Protein AF-A0A060BY84-F1 (afdb_monomer)

Organism: NCBI:txid291828

Radius of gyration: 19.43 Å; Cα contacts (8 Å, |Δi|>4): 192; chains: 1; bounding box: 44×46×47 Å

Solvent-accessible surface area (backbone atoms only — not comparable to full-atom values): 8817 Å² total; per-residue (Å²): 116,51,77,47,78,48,66,76,92,68,89,78,51,72,48,63,48,84,84,80,67,58,27,75,97,62,76,37,76,46,49,76,49,75,62,98,55,31,42,36,38,33,42,85,95,44,51,39,24,35,34,35,70,54,63,55,66,36,46,74,70,48,41,75,43,75,51,90,54,76,36,23,41,39,40,29,63,78,68,82,74,96,61,57,41,54,59,53,51,48,49,56,52,52,52,53,52,49,50,52,55,57,56,58,71,72,56,94,66,59,82,94,49,37,70,63,52,50,52,51,50,52,53,52,53,73,34,35,43,82,91,79,66,49,68,54,97,67,97,65,90,68,80,93,122

pLDDT: mean 91.99, std 8.45, range [41.03, 98.12]

Secondary structure (DSSP, 8-state):
-EEEEE---SS--EE------EEGGGTEEPEEEE-SSEEEEEETTEEEEEEESS-HHHHHTT--EE--S-EEEEEEES---SS-HHHHHHHHHHHHHHHHHHHHTTS---STTHHHHHHHHHHHHHTB-TTT--B-S-S--S---

Sequence (145 aa):
MLVRRVRPIGGRPRIRVRVRPRFGWGAEPAAITTGSNHLRYSGDGITLRLHTDAPVGYVRDETTFLIDGPLSFLLGPDERLSDRPFAIARAFSEDTERYWRHWTRRLGVPFEWQEAVIRAAVTLKLCTVEETGAIVASVTTSLPE

InterPro domains:
  IPR008928 Six-hairpin glycosidase superfamily [SSF48208] (99-144)

Structure (mmCIF, N/CA/C/O backbone):
data_AF-A0A060BY84-F1
#
_entry.id   AF-A0A060BY84-F1
#
loop_
_atom_site.group_PDB
_atom_site.id
_atom_site.type_symbol
_atom_site.label_atom_id
_atom_site.label_alt_id
_atom_site.label_comp_id
_atom_site.label_asym_id
_atom_site.label_entity_id
_atom_site.label_seq_id
_atom_site.pdbx_PDB_ins_code
_atom_site.Cartn_x
_atom_site.Cartn_y
_atom_site.Cartn_z
_atom_site.occupancy
_atom_site.B_iso_or_equiv
_atom_site.auth_seq_id
_atom_site.auth_comp_id
_atom_site.auth_asym_id
_atom_site.auth_atom_id
_atom_site.pdbx_PDB_model_num
ATOM 1 N N . MET A 1 1 ? 3.582 6.731 -0.280 1.00 88.88 1 MET A N 1
ATOM 2 C CA . MET A 1 1 ? 3.932 5.349 -0.686 1.00 88.88 1 MET A CA 1
ATOM 3 C C . MET A 1 1 ? 2.703 4.464 -0.533 1.00 88.88 1 MET A C 1
ATOM 5 O O . MET A 1 1 ? 2.016 4.585 0.470 1.00 88.88 1 MET A O 1
ATOM 9 N N . LEU A 1 2 ? 2.417 3.602 -1.507 1.00 94.94 2 LEU A N 1
ATOM 10 C CA . LEU A 1 2 ? 1.352 2.600 -1.468 1.00 94.94 2 LEU A CA 1
ATOM 11 C C . LEU A 1 2 ? 1.940 1.244 -1.062 1.00 94.94 2 LEU A C 1
ATOM 13 O O . LEU A 1 2 ? 2.910 0.791 -1.666 1.00 94.94 2 LEU A O 1
ATOM 17 N N . VAL A 1 3 ? 1.331 0.580 -0.080 1.00 96.56 3 VAL A N 1
ATOM 18 C CA . VAL A 1 3 ? 1.746 -0.751 0.382 1.00 96.56 3 VAL A CA 1
ATOM 19 C C . VAL A 1 3 ? 0.605 -1.739 0.179 1.00 96.56 3 VAL A C 1
ATOM 21 O O . VAL A 1 3 ? -0.511 -1.524 0.649 1.00 96.56 3 VAL A O 1
ATOM 24 N N . ARG A 1 4 ? 0.879 -2.851 -0.505 1.00 96.56 4 ARG A N 1
ATOM 25 C CA . ARG A 1 4 ? -0.073 -3.943 -0.720 1.00 96.56 4 ARG A CA 1
ATOM 26 C C . ARG A 1 4 ? 0.535 -5.255 -0.252 1.00 96.56 4 ARG A C 1
ATOM 28 O O . ARG A 1 4 ? 1.591 -5.660 -0.726 1.00 96.56 4 ARG A O 1
ATOM 35 N N . ARG A 1 5 ? -0.172 -5.940 0.644 1.00 96.00 5 ARG A N 1
ATOM 36 C CA . ARG A 1 5 ? 0.146 -7.304 1.083 1.00 96.00 5 ARG A CA 1
ATOM 37 C C . ARG A 1 5 ? -0.851 -8.269 0.458 1.00 96.00 5 ARG A C 1
ATOM 39 O O . ARG A 1 5 ? -2.056 -8.026 0.502 1.00 96.00 5 ARG A O 1
ATOM 46 N N . VAL A 1 6 ? -0.356 -9.356 -0.116 1.00 95.25 6 VAL A N 1
ATOM 47 C CA . VAL A 1 6 ? -1.161 -10.432 -0.701 1.00 95.25 6 VAL A CA 1
ATOM 48 C C . VAL A 1 6 ? -0.786 -11.717 0.016 1.00 95.25 6 VAL A C 1
ATOM 50 O O . VAL A 1 6 ? 0.387 -12.059 0.086 1.00 95.25 6 VAL A O 1
ATOM 53 N N . ARG A 1 7 ? -1.767 -12.429 0.572 1.00 94.75 7 ARG A N 1
ATOM 54 C CA . ARG A 1 7 ? -1.542 -13.716 1.237 1.00 94.75 7 ARG A CA 1
ATOM 55 C C . ARG A 1 7 ? -2.523 -14.758 0.703 1.00 94.75 7 ARG A C 1
ATOM 57 O O . ARG A 1 7 ? -3.702 -14.423 0.560 1.00 94.75 7 ARG A O 1
ATOM 64 N N . PRO A 1 8 ? -2.085 -15.996 0.426 1.00 94.44 8 PRO A N 1
ATOM 65 C CA . PRO A 1 8 ? -3.019 -17.083 0.176 1.00 94.44 8 PRO A CA 1
ATOM 66 C C . PRO A 1 8 ? -3.818 -17.363 1.457 1.00 94.44 8 PRO A C 1
ATOM 68 O O . PRO A 1 8 ? -3.267 -17.349 2.557 1.00 94.44 8 PRO A O 1
ATOM 71 N N . ILE A 1 9 ? -5.130 -17.571 1.322 1.00 94.12 9 ILE A N 1
ATOM 72 C CA . ILE A 1 9 ? -6.016 -17.942 2.444 1.00 94.12 9 ILE A CA 1
ATOM 73 C C . ILE A 1 9 ? -6.282 -19.456 2.441 1.00 94.12 9 ILE A C 1
ATOM 75 O O . ILE A 1 9 ? -6.489 -20.047 3.493 1.00 94.12 9 ILE A O 1
ATOM 79 N N . GLY A 1 10 ? -6.214 -20.095 1.272 1.00 92.38 10 GLY A N 1
ATOM 80 C CA . GLY A 1 10 ? -6.343 -21.539 1.115 1.00 92.38 10 GLY A CA 1
ATOM 81 C C . GLY A 1 10 ? -6.037 -21.985 -0.315 1.00 92.38 10 GLY A C 1
ATOM 82 O O . GLY A 1 10 ? -6.037 -21.174 -1.245 1.00 92.38 10 GLY A O 1
ATOM 83 N N . GLY A 1 11 ? -5.776 -23.282 -0.483 1.00 93.56 11 GLY A N 1
ATOM 84 C CA . GLY A 1 11 ? -5.468 -23.890 -1.778 1.00 93.56 11 GLY A CA 1
ATOM 85 C C . GLY A 1 11 ? -4.120 -23.454 -2.364 1.00 93.56 11 GLY A C 1
ATOM 86 O O . GLY A 1 11 ? -3.190 -23.102 -1.643 1.00 93.56 11 GLY A O 1
ATOM 87 N N . ARG A 1 12 ? -4.019 -23.503 -3.697 1.00 92.81 12 ARG A N 1
ATOM 88 C CA . ARG A 1 12 ? -2.823 -23.132 -4.474 1.00 92.81 12 ARG A CA 1
ATOM 89 C C . ARG A 1 12 ? -3.178 -22.084 -5.538 1.00 92.81 12 ARG A C 1
ATOM 91 O O . ARG A 1 12 ? -3.259 -22.424 -6.721 1.00 92.81 12 ARG A O 1
ATOM 98 N N . PRO A 1 13 ? -3.471 -20.833 -5.139 1.00 96.31 13 PRO A N 1
ATOM 99 C CA . PRO A 1 13 ? -3.916 -19.827 -6.088 1.00 96.31 13 PRO A CA 1
ATOM 100 C C . PRO A 1 13 ? -2.805 -19.461 -7.076 1.00 96.31 13 PRO A C 1
ATOM 102 O O . PRO A 1 13 ? -1.616 -19.466 -6.754 1.00 96.31 13 PRO A O 1
ATOM 105 N N . ARG A 1 14 ? -3.210 -19.113 -8.298 1.00 96.69 14 ARG A N 1
ATOM 106 C CA . ARG A 1 14 ? -2.335 -18.529 -9.317 1.00 96.69 14 ARG A CA 1
ATOM 107 C C . ARG A 1 14 ? -2.743 -17.082 -9.521 1.00 96.69 14 ARG A C 1
ATOM 109 O O . ARG A 1 14 ? -3.928 -16.801 -9.684 1.00 96.69 14 ARG A O 1
ATOM 116 N N . ILE A 1 15 ? -1.774 -16.178 -9.524 1.00 96.69 15 ILE A N 1
ATOM 117 C CA . ILE A 1 15 ? -2.022 -14.747 -9.677 1.00 96.69 15 ILE A CA 1
ATOM 118 C C . ILE A 1 15 ? -1.211 -14.175 -10.833 1.00 96.69 15 ILE A C 1
ATOM 120 O O . ILE A 1 15 ? -0.169 -14.704 -11.217 1.00 96.69 15 ILE A O 1
ATOM 124 N N . ARG A 1 16 ? -1.705 -13.068 -11.380 1.00 97.75 16 ARG A N 1
ATOM 125 C CA . ARG A 1 16 ? -0.963 -12.168 -12.259 1.00 97.75 16 ARG A CA 1
ATOM 126 C C . ARG A 1 16 ? -0.941 -10.804 -11.590 1.00 97.75 16 ARG A C 1
ATOM 128 O O . ARG A 1 16 ? -1.995 -10.290 -11.221 1.00 97.75 16 ARG A O 1
ATOM 135 N N . VAL A 1 17 ? 0.242 -10.224 -11.455 1.00 97.25 17 VAL A N 1
ATOM 136 C CA . VAL A 1 17 ? 0.412 -8.877 -10.909 1.00 97.25 17 VAL A CA 1
ATOM 137 C C . VAL A 1 17 ? 0.588 -7.920 -12.077 1.00 97.25 17 VAL A C 1
ATOM 139 O O . VAL A 1 17 ? 1.411 -8.166 -12.952 1.00 97.25 17 VAL A O 1
ATOM 142 N N . ARG A 1 18 ? -0.204 -6.847 -12.101 1.00 96.50 18 ARG A N 1
ATOM 143 C CA . ARG A 1 18 ? -0.099 -5.778 -13.096 1.00 96.50 18 ARG A CA 1
ATOM 144 C C . ARG A 1 18 ? 0.128 -4.467 -12.375 1.00 96.50 18 ARG A C 1
ATOM 146 O O . ARG A 1 18 ? -0.695 -4.076 -11.551 1.00 96.50 18 ARG A O 1
ATOM 153 N N . VAL A 1 19 ? 1.221 -3.791 -12.699 1.00 95.75 19 VAL A N 1
ATOM 154 C CA . VAL A 1 19 ? 1.538 -2.469 -12.159 1.00 95.75 19 VAL A CA 1
ATOM 155 C C . VAL A 1 19 ? 1.787 -1.558 -13.347 1.00 95.75 19 VAL A C 1
ATOM 157 O O . VAL A 1 19 ? 2.767 -1.709 -14.065 1.00 95.75 19 VAL A O 1
ATOM 160 N N . ARG A 1 20 ? 0.838 -0.653 -13.591 1.00 94.25 20 ARG A N 1
ATOM 161 C CA . ARG A 1 20 ? 0.837 0.244 -14.752 1.00 94.25 20 ARG A CA 1
ATOM 162 C C . ARG A 1 20 ? 0.614 1.688 -14.301 1.00 94.25 20 ARG A C 1
ATOM 164 O O . ARG A 1 20 ? -0.481 2.212 -14.507 1.00 94.25 20 ARG A O 1
ATOM 171 N N . PRO A 1 21 ? 1.597 2.327 -13.642 1.00 93.69 21 PRO A N 1
ATOM 172 C CA . PRO A 1 21 ? 1.521 3.754 -13.375 1.00 93.69 21 PRO A CA 1
ATOM 173 C C . PRO A 1 21 ? 1.384 4.504 -14.700 1.00 93.69 21 PRO A C 1
ATOM 175 O O . PRO A 1 21 ? 1.990 4.117 -15.705 1.00 93.69 21 PRO A O 1
ATOM 178 N N . ARG A 1 22 ? 0.552 5.542 -14.706 1.00 92.75 22 ARG A N 1
ATOM 179 C CA . ARG A 1 22 ? 0.354 6.410 -15.865 1.00 92.75 22 ARG A CA 1
ATOM 180 C C . ARG A 1 22 ? 0.813 7.813 -15.507 1.00 92.75 22 ARG A C 1
ATOM 182 O O . ARG A 1 22 ? 0.536 8.274 -14.401 1.00 92.75 22 ARG A O 1
ATOM 189 N N . PHE A 1 23 ? 1.488 8.457 -16.445 1.00 90.50 23 PHE A N 1
ATOM 190 C CA . PHE A 1 23 ? 2.012 9.813 -16.306 1.00 90.50 23 PHE A CA 1
ATOM 191 C C . PHE A 1 23 ? 1.273 10.765 -17.253 1.00 90.50 23 PHE A C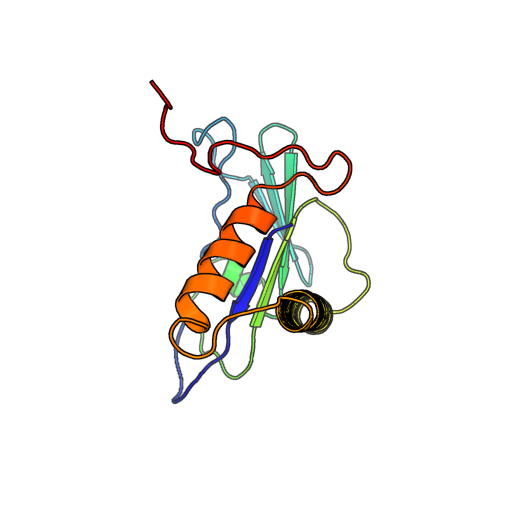 1
ATOM 193 O O . PHE A 1 23 ? 0.494 10.303 -18.097 1.00 90.50 23 PHE A O 1
ATOM 200 N N . GLY A 1 24 ? 1.438 12.079 -17.058 1.00 87.44 24 GLY A N 1
ATOM 201 C CA . GLY A 1 24 ? 0.778 13.099 -17.879 1.00 87.44 24 GLY A CA 1
ATOM 202 C C . GLY A 1 24 ? -0.742 12.919 -17.952 1.00 87.44 24 GLY A C 1
ATOM 203 O O . GLY A 1 24 ? -1.295 12.765 -19.037 1.00 87.44 24 GLY A O 1
ATOM 204 N N . TRP A 1 25 ? -1.427 12.831 -16.804 1.00 85.06 25 TRP A N 1
ATOM 205 C CA . TRP A 1 25 ? -2.890 12.632 -16.740 1.00 85.06 25 TRP A CA 1
ATOM 206 C C . TRP A 1 25 ? -3.422 11.376 -17.453 1.00 85.06 25 TRP A C 1
ATOM 208 O O . TRP A 1 25 ? -4.561 11.329 -17.909 1.00 85.06 25 TRP A O 1
ATOM 218 N N . GLY A 1 26 ? -2.617 10.316 -17.529 1.00 86.06 26 GLY A N 1
ATOM 219 C CA . GLY A 1 26 ? -3.038 9.066 -18.161 1.00 86.06 26 GLY A CA 1
ATOM 220 C C . GLY A 1 26 ? -2.545 8.896 -19.596 1.00 86.06 26 GLY A C 1
ATOM 221 O O . GLY A 1 26 ? -2.646 7.781 -20.121 1.00 86.06 26 GLY A O 1
ATOM 222 N N . ALA A 1 27 ? -1.986 9.945 -20.205 1.00 86.19 27 ALA A N 1
ATOM 223 C CA . ALA A 1 27 ? -1.551 9.948 -21.598 1.00 86.19 27 ALA A CA 1
ATOM 224 C C . ALA A 1 27 ? -0.388 8.978 -21.850 1.00 86.19 27 ALA A C 1
ATOM 226 O O . ALA A 1 27 ? -0.411 8.226 -22.825 1.00 86.19 27 ALA A O 1
ATOM 227 N N . GLU A 1 28 ? 0.580 8.915 -20.935 1.00 88.31 28 GLU A N 1
ATOM 228 C CA . GLU A 1 28 ? 1.848 8.232 -21.189 1.00 88.31 28 GLU A CA 1
ATOM 229 C C . GLU A 1 28 ? 2.013 6.956 -20.347 1.00 88.31 28 GLU A C 1
ATOM 231 O O . GLU A 1 28 ? 1.774 6.964 -19.128 1.00 88.31 28 GLU A O 1
ATOM 236 N N . PRO A 1 29 ? 2.413 5.824 -20.963 1.00 90.56 29 PRO A N 1
ATOM 237 C CA . PRO A 1 29 ? 2.879 4.669 -20.214 1.00 90.56 29 PRO A CA 1
ATOM 238 C C . PRO A 1 29 ? 4.250 4.953 -19.590 1.00 90.56 29 PRO A C 1
ATOM 240 O O . PRO A 1 29 ? 5.075 5.667 -20.150 1.00 90.56 29 PRO A O 1
ATOM 243 N N . ALA A 1 30 ? 4.513 4.328 -18.447 1.00 94.31 30 ALA A N 1
ATOM 244 C CA . ALA A 1 30 ? 5.825 4.371 -17.823 1.00 94.31 30 ALA A CA 1
ATOM 245 C C . ALA A 1 30 ? 6.899 3.676 -18.678 1.00 94.31 30 ALA A C 1
ATOM 247 O O . ALA A 1 30 ? 6.695 2.544 -19.127 1.00 94.31 30 ALA A O 1
ATOM 248 N N . ALA A 1 31 ? 8.082 4.280 -18.788 1.00 94.94 31 ALA A N 1
ATOM 249 C CA . ALA A 1 31 ? 9.297 3.550 -19.128 1.00 94.94 31 ALA A CA 1
ATOM 250 C C . ALA A 1 31 ? 9.692 2.656 -17.942 1.00 94.94 31 ALA A C 1
ATOM 252 O O . ALA A 1 31 ? 9.729 3.115 -16.798 1.00 94.94 31 ALA A O 1
ATOM 253 N N . ILE A 1 32 ? 9.971 1.376 -18.203 1.00 96.38 32 ILE A N 1
ATOM 254 C CA . ILE A 1 32 ? 10.249 0.388 -17.155 1.00 96.38 32 ILE A CA 1
ATOM 255 C C . ILE A 1 32 ? 11.730 0.029 -17.162 1.00 96.38 32 ILE A C 1
ATOM 257 O O . ILE A 1 32 ? 12.271 -0.394 -18.181 1.00 96.38 32 ILE A O 1
ATOM 261 N N . THR A 1 33 ? 12.370 0.125 -16.000 1.00 95.00 33 THR A N 1
ATOM 262 C CA . THR A 1 33 ? 13.699 -0.455 -15.767 1.00 95.00 33 THR A CA 1
ATOM 263 C C . THR A 1 33 ? 13.653 -1.403 -14.574 1.00 95.00 33 THR A C 1
ATOM 265 O O . THR A 1 33 ? 12.795 -1.288 -13.697 1.00 95.00 33 THR A O 1
ATOM 268 N N . THR A 1 34 ? 14.552 -2.383 -14.540 1.00 92.31 34 THR A N 1
ATOM 269 C CA . THR A 1 34 ? 14.588 -3.394 -13.475 1.00 92.31 34 THR A CA 1
ATOM 270 C C . THR A 1 34 ? 15.933 -3.428 -12.780 1.00 92.31 34 THR A C 1
ATOM 272 O O . THR A 1 34 ? 16.971 -3.435 -13.437 1.00 92.31 34 THR A O 1
ATOM 275 N N . GLY A 1 35 ? 15.898 -3.519 -11.454 1.00 85.31 35 GLY A N 1
ATOM 276 C CA . GLY A 1 35 ? 17.023 -3.969 -10.645 1.00 85.31 35 GLY A CA 1
ATOM 277 C C . GLY A 1 35 ? 16.843 -5.420 -10.202 1.00 85.31 35 GLY A C 1
ATOM 278 O O . GLY A 1 35 ? 15.914 -6.111 -10.616 1.00 85.31 35 GLY A O 1
ATOM 279 N N . SER A 1 36 ? 17.714 -5.879 -9.308 1.00 79.00 36 SER A N 1
ATOM 280 C CA . SER A 1 36 ? 17.701 -7.248 -8.775 1.00 79.00 36 SER A CA 1
ATOM 281 C C . SER A 1 36 ? 16.491 -7.562 -7.882 1.00 79.00 36 SER A C 1
ATOM 283 O O . SER A 1 36 ? 16.098 -8.718 -7.775 1.00 79.00 36 SER A O 1
ATOM 285 N N . ASN A 1 37 ? 15.881 -6.552 -7.257 1.00 80.50 37 ASN A N 1
ATOM 286 C CA . ASN A 1 37 ? 14.766 -6.701 -6.310 1.00 80.50 37 ASN A CA 1
ATOM 287 C C . ASN A 1 37 ? 13.683 -5.611 -6.445 1.00 80.50 37 ASN A C 1
ATOM 289 O O . ASN A 1 37 ? 12.862 -5.426 -5.545 1.00 80.50 37 ASN A O 1
ATOM 293 N N . HIS A 1 38 ? 13.704 -4.846 -7.538 1.00 93.81 38 HIS A N 1
ATOM 294 C CA . HIS A 1 38 ? 12.774 -3.741 -7.745 1.00 93.81 38 HIS A CA 1
ATOM 295 C C . HIS A 1 38 ? 12.519 -3.465 -9.228 1.00 93.81 38 HIS A C 1
ATOM 297 O O . HIS A 1 38 ? 13.363 -3.742 -10.083 1.00 93.81 38 HIS A O 1
ATOM 303 N N . LEU A 1 39 ? 11.368 -2.858 -9.512 1.00 97.19 39 LEU A N 1
ATOM 304 C CA . LEU A 1 39 ? 11.062 -2.228 -10.795 1.00 97.19 39 LEU A CA 1
ATOM 305 C C . LEU A 1 39 ? 11.021 -0.713 -10.610 1.00 97.19 39 LEU A C 1
ATOM 307 O O . LEU A 1 39 ? 10.569 -0.235 -9.570 1.00 97.19 39 LEU A O 1
ATOM 311 N N . ARG A 1 40 ? 11.458 0.041 -11.614 1.00 97.31 40 ARG A N 1
ATOM 312 C CA . ARG A 1 40 ? 11.256 1.489 -11.684 1.00 97.31 40 ARG A CA 1
ATOM 313 C C . ARG A 1 40 ? 10.366 1.814 -12.868 1.00 97.31 40 ARG A C 1
ATOM 315 O O . ARG A 1 40 ? 10.528 1.234 -13.938 1.00 97.31 40 ARG A O 1
ATOM 322 N N . TYR A 1 41 ? 9.455 2.745 -12.643 1.00 97.00 41 TYR A N 1
ATOM 323 C CA . TYR A 1 41 ? 8.506 3.280 -13.604 1.00 97.00 41 TYR A CA 1
ATOM 324 C C . TYR A 1 41 ? 8.787 4.774 -13.721 1.00 97.00 41 TYR A C 1
ATOM 326 O O . TYR A 1 41 ? 8.559 5.508 -12.759 1.00 97.00 41 TYR A O 1
ATOM 334 N N . SER A 1 42 ? 9.297 5.213 -14.865 1.00 96.31 42 SER A N 1
ATOM 335 C CA . SER A 1 42 ? 9.680 6.607 -15.102 1.00 96.31 42 SER A CA 1
ATOM 336 C C . SER A 1 42 ? 8.796 7.238 -16.176 1.00 96.31 42 SER A C 1
ATOM 338 O O . SER A 1 42 ? 8.480 6.591 -17.174 1.00 96.31 42 SER A O 1
ATOM 340 N N . GLY A 1 43 ? 8.414 8.495 -15.978 1.00 94.31 43 GLY A N 1
ATOM 341 C CA . GLY A 1 43 ? 7.645 9.296 -16.931 1.00 94.31 43 GLY A CA 1
ATOM 342 C C . GLY A 1 43 ? 7.394 10.695 -16.373 1.00 94.31 43 GLY A C 1
ATOM 343 O O .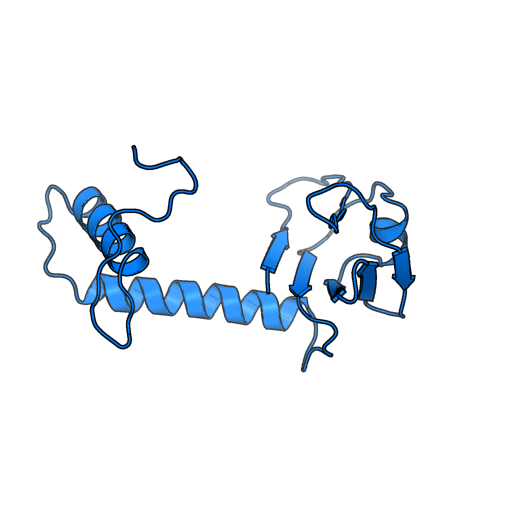 GLY A 1 43 ? 7.359 10.865 -15.157 1.00 94.31 43 GLY A O 1
ATOM 344 N N . ASP A 1 44 ? 7.266 11.693 -17.250 1.00 90.62 44 ASP A N 1
ATOM 345 C CA . ASP A 1 44 ? 6.961 13.086 -16.871 1.00 90.62 44 ASP A CA 1
ATOM 346 C C . ASP A 1 44 ? 7.866 13.646 -15.745 1.00 90.62 44 ASP A C 1
ATOM 348 O O . ASP A 1 44 ? 7.415 14.221 -14.759 1.00 90.62 44 ASP A O 1
ATOM 352 N N . GLY A 1 45 ? 9.175 13.365 -15.820 1.00 90.88 45 GLY A N 1
ATOM 353 C CA . GLY A 1 45 ? 10.164 13.787 -14.814 1.00 90.88 45 GLY A CA 1
ATOM 354 C C . GLY A 1 45 ? 10.082 13.075 -13.453 1.00 90.88 45 GLY A C 1
ATOM 355 O O . GLY A 1 45 ? 10.932 13.303 -12.593 1.00 90.88 45 GLY A O 1
ATOM 356 N N . ILE A 1 46 ? 9.115 12.177 -13.250 1.00 92.75 46 ILE A N 1
ATOM 357 C CA . ILE A 1 46 ? 8.895 11.439 -12.003 1.00 92.75 46 ILE A CA 1
ATOM 358 C C . ILE A 1 46 ? 9.348 9.987 -12.179 1.00 92.75 46 ILE A C 1
ATOM 360 O O . ILE A 1 46 ? 9.159 9.366 -13.224 1.00 92.75 46 ILE A O 1
ATOM 364 N N . THR A 1 47 ? 9.940 9.413 -11.130 1.00 95.94 47 THR A N 1
ATOM 365 C CA . THR A 1 47 ? 10.233 7.975 -11.067 1.00 95.94 47 THR A CA 1
ATOM 366 C C . THR A 1 47 ? 9.595 7.359 -9.833 1.00 95.94 47 THR A C 1
ATOM 368 O O . THR A 1 47 ? 9.838 7.791 -8.707 1.00 95.94 47 THR A O 1
ATOM 371 N N . LEU A 1 48 ? 8.796 6.316 -10.055 1.00 96.50 48 LEU A N 1
ATOM 372 C CA . LEU A 1 48 ? 8.233 5.472 -9.011 1.00 96.50 48 LEU A CA 1
ATOM 373 C C . LEU A 1 48 ? 8.999 4.156 -8.944 1.00 96.50 48 LEU A C 1
ATOM 375 O O . LEU A 1 48 ? 9.237 3.517 -9.968 1.00 96.50 48 LEU A O 1
ATOM 379 N N . ARG A 1 49 ? 9.327 3.703 -7.737 1.00 97.25 49 ARG A N 1
ATOM 380 C CA . ARG A 1 49 ? 9.959 2.406 -7.505 1.00 97.25 49 ARG A CA 1
ATOM 381 C C . ARG A 1 49 ? 8.989 1.452 -6.830 1.00 97.25 49 ARG A C 1
ATOM 383 O O . ARG A 1 49 ? 8.366 1.789 -5.825 1.00 97.25 49 ARG A O 1
ATOM 390 N N . LEU A 1 50 ? 8.891 0.250 -7.387 1.00 97.69 50 LEU A N 1
ATOM 391 C CA . LEU A 1 50 ? 8.215 -0.890 -6.790 1.00 97.69 50 LEU A CA 1
ATOM 392 C C . LEU A 1 50 ? 9.246 -1.836 -6.186 1.00 97.69 50 LEU A C 1
ATOM 394 O O . LEU A 1 50 ? 10.013 -2.461 -6.916 1.00 97.69 50 LEU A O 1
ATOM 398 N N . HIS A 1 51 ? 9.196 -1.998 -4.871 1.00 97.00 51 HIS A N 1
ATOM 399 C CA . HIS A 1 51 ? 9.909 -3.053 -4.160 1.00 97.00 51 HIS A CA 1
ATOM 400 C C . HIS A 1 51 ? 8.973 -4.225 -3.887 1.00 97.00 51 HIS A C 1
ATOM 402 O O . HIS A 1 51 ? 7.820 -4.021 -3.492 1.00 97.00 51 HIS A O 1
ATOM 408 N N . THR A 1 52 ? 9.449 -5.452 -4.094 1.00 96.19 52 THR A N 1
ATOM 409 C CA . THR A 1 52 ? 8.619 -6.643 -3.892 1.00 96.19 52 THR A CA 1
ATOM 410 C C . THR A 1 52 ? 9.432 -7.896 -3.591 1.00 96.19 52 THR A C 1
ATOM 412 O O . THR A 1 52 ? 10.563 -8.029 -4.049 1.00 96.19 52 THR A O 1
ATOM 415 N N . ASP A 1 53 ? 8.832 -8.816 -2.834 1.00 94.00 53 ASP A N 1
ATOM 416 C CA . ASP A 1 53 ? 9.347 -10.179 -2.638 1.00 94.00 53 ASP A CA 1
ATOM 417 C C . ASP A 1 53 ? 8.880 -11.143 -3.752 1.00 94.00 53 ASP A C 1
ATOM 419 O O . ASP A 1 53 ? 9.275 -12.306 -3.778 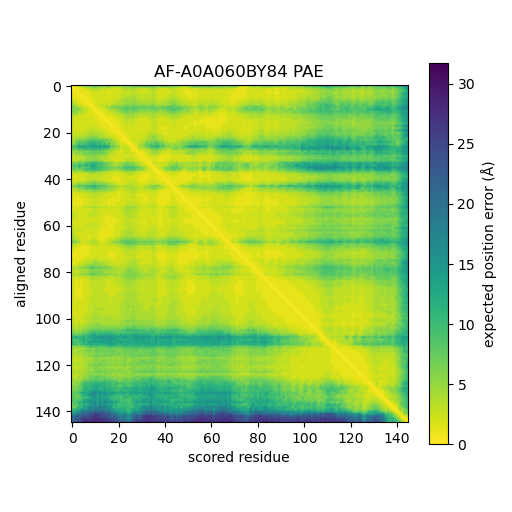1.00 94.00 53 ASP A O 1
ATOM 423 N N . ALA A 1 54 ? 8.022 -10.685 -4.672 1.00 94.88 54 ALA A N 1
ATOM 424 C CA . ALA A 1 54 ? 7.623 -11.463 -5.839 1.00 94.88 54 ALA A CA 1
ATOM 425 C C . ALA A 1 54 ? 8.762 -11.528 -6.877 1.00 94.88 54 ALA A C 1
ATOM 427 O O . ALA A 1 54 ? 9.570 -10.599 -6.963 1.00 94.88 54 ALA A O 1
ATOM 428 N N . PRO A 1 55 ? 8.807 -12.564 -7.736 1.00 94.12 55 PRO A N 1
ATOM 429 C CA . PRO A 1 55 ? 9.783 -12.619 -8.820 1.00 94.12 55 PRO A CA 1
ATOM 430 C C . PRO A 1 55 ? 9.657 -11.392 -9.739 1.00 94.12 55 PRO A C 1
ATOM 432 O O . PRO A 1 55 ? 8.667 -11.237 -10.456 1.00 94.12 55 PRO A O 1
ATOM 435 N N . VAL A 1 56 ? 10.670 -10.518 -9.732 1.00 94.81 56 VAL A N 1
ATOM 436 C CA . VAL A 1 56 ? 10.662 -9.220 -10.439 1.00 94.81 56 VAL A CA 1
ATOM 437 C C . VAL A 1 56 ? 10.359 -9.385 -11.928 1.00 94.81 56 VAL A C 1
ATOM 439 O O . VAL A 1 56 ? 9.541 -8.644 -12.470 1.00 94.81 56 VAL A O 1
ATOM 442 N N . GLY A 1 57 ? 10.952 -10.391 -12.580 1.00 95.25 57 GLY A N 1
ATOM 443 C CA . GLY A 1 57 ? 10.679 -10.690 -13.988 1.00 95.25 57 GLY A CA 1
ATOM 444 C C . GLY A 1 57 ? 9.212 -11.046 -14.242 1.00 95.25 57 GLY A C 1
ATOM 445 O O . GLY A 1 57 ? 8.633 -10.606 -15.226 1.00 95.25 57 GLY A O 1
ATOM 446 N N . TYR A 1 58 ? 8.563 -11.759 -13.319 1.00 95.94 58 TYR A N 1
ATOM 447 C CA . TYR A 1 58 ? 7.157 -12.132 -13.484 1.00 95.94 58 TYR A CA 1
ATOM 448 C C . TYR A 1 58 ? 6.227 -10.937 -13.300 1.00 95.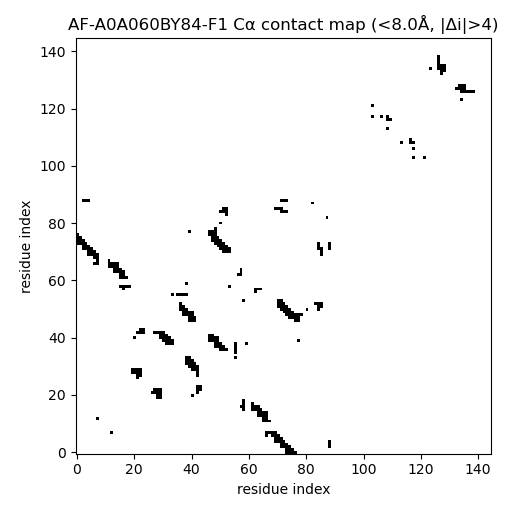94 58 TYR A C 1
ATOM 450 O O . TYR A 1 58 ? 5.211 -10.850 -13.982 1.00 95.94 58 TYR A O 1
ATOM 458 N N . VAL A 1 59 ? 6.579 -10.004 -12.413 1.00 96.56 59 VAL A N 1
ATOM 459 C CA . VAL A 1 59 ? 5.842 -8.744 -12.262 1.00 96.56 59 VAL A CA 1
ATOM 460 C C . VAL A 1 59 ? 6.032 -7.857 -13.495 1.00 96.56 59 VAL A C 1
ATOM 462 O O . VAL A 1 59 ? 5.049 -7.315 -13.990 1.00 96.56 59 VAL A O 1
ATOM 465 N N . ARG A 1 60 ? 7.265 -7.745 -14.014 1.00 96.25 60 ARG A N 1
ATOM 466 C CA . ARG A 1 60 ? 7.584 -6.970 -15.226 1.00 96.25 60 ARG A CA 1
ATOM 467 C C . ARG A 1 60 ? 6.799 -7.471 -16.433 1.00 96.25 60 ARG A C 1
ATOM 469 O O . ARG A 1 60 ? 6.156 -6.684 -17.116 1.00 96.25 60 ARG A O 1
ATOM 476 N N . ASP A 1 61 ? 6.860 -8.777 -16.670 1.00 96.50 61 ASP A N 1
ATOM 477 C CA . ASP A 1 61 ? 6.323 -9.408 -17.877 1.00 96.50 61 ASP A CA 1
ATOM 478 C C . ASP A 1 61 ? 4.837 -9.790 -17.713 1.00 96.50 61 ASP A C 1
ATOM 480 O O . ASP A 1 61 ? 4.250 -10.436 -18.576 1.00 96.50 61 ASP A O 1
ATOM 484 N N . GLU A 1 62 ? 4.218 -9.413 -16.585 1.00 97.00 62 GLU A N 1
ATOM 485 C CA . GLU A 1 62 ? 2.851 -9.785 -16.202 1.00 97.00 62 GLU A CA 1
ATOM 486 C C . GLU A 1 62 ? 2.591 -11.305 -16.298 1.00 97.00 62 GLU A C 1
ATOM 488 O O . GLU A 1 62 ? 1.499 -11.774 -16.650 1.00 97.00 62 GLU A O 1
ATOM 493 N N . THR A 1 63 ? 3.601 -12.104 -15.968 1.00 97.88 63 THR A N 1
ATOM 494 C CA . THR A 1 63 ? 3.537 -13.564 -16.008 1.00 97.88 63 THR A CA 1
ATOM 495 C C . THR A 1 63 ? 2.666 -14.085 -14.867 1.00 97.88 63 THR A C 1
ATOM 497 O O . THR A 1 63 ? 2.692 -13.576 -13.747 1.00 97.88 63 THR A O 1
ATOM 500 N N . THR A 1 64 ? 1.863 -15.115 -15.139 1.00 98.12 64 THR A N 1
ATOM 501 C CA . THR A 1 64 ? 1.064 -15.785 -14.106 1.00 98.12 64 THR A CA 1
ATOM 502 C C . THR A 1 64 ? 1.920 -16.777 -13.328 1.00 98.12 64 THR A C 1
ATOM 504 O O . THR A 1 64 ? 2.544 -17.648 -13.929 1.00 98.12 64 THR A O 1
ATOM 507 N N . PHE A 1 65 ? 1.874 -16.717 -11.998 1.00 97.00 65 PHE A N 1
ATOM 508 C CA . PHE A 1 65 ? 2.631 -17.609 -11.121 1.00 97.00 65 PHE A CA 1
ATOM 509 C C . PHE A 1 65 ? 1.817 -18.068 -9.913 1.00 97.00 65 PHE A C 1
ATOM 511 O O . PHE A 1 65 ? 0.777 -17.493 -9.585 1.00 97.00 65 PHE A O 1
ATOM 518 N N . LEU A 1 66 ? 2.265 -19.158 -9.292 1.00 96.06 66 LEU A N 1
ATOM 519 C CA . LEU A 1 66 ? 1.674 -19.690 -8.069 1.00 96.06 66 LEU A CA 1
ATOM 520 C C . LEU A 1 66 ? 2.153 -18.868 -6.871 1.00 96.06 66 LEU A C 1
ATOM 522 O O . LEU A 1 66 ? 3.329 -18.528 -6.795 1.00 96.06 66 LEU A O 1
ATOM 526 N N . ILE A 1 67 ? 1.243 -18.564 -5.948 1.00 94.44 67 ILE A N 1
ATOM 527 C CA . ILE A 1 67 ? 1.587 -17.936 -4.672 1.00 94.44 67 ILE A CA 1
ATOM 528 C C . ILE A 1 67 ? 1.687 -19.019 -3.589 1.00 94.44 67 ILE A C 1
ATOM 530 O O . ILE A 1 67 ? 0.691 -19.635 -3.213 1.00 94.44 67 ILE A O 1
ATOM 534 N N . ASP A 1 68 ? 2.904 -19.273 -3.122 1.00 89.94 68 ASP A N 1
ATOM 535 C CA . ASP A 1 68 ? 3.249 -20.262 -2.091 1.00 89.94 68 ASP A CA 1
ATOM 536 C C . ASP A 1 68 ? 3.471 -19.634 -0.704 1.00 89.94 68 ASP A C 1
ATOM 538 O O . ASP A 1 68 ? 3.541 -20.341 0.300 1.00 89.94 68 ASP A O 1
ATOM 542 N N . GLY A 1 69 ? 3.500 -18.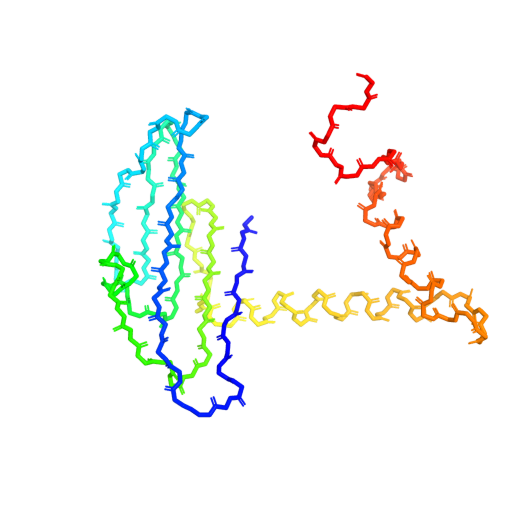303 -0.628 1.00 92.62 69 GLY A N 1
ATOM 543 C CA . GLY A 1 69 ? 3.615 -17.544 0.609 1.00 92.62 69 GLY A CA 1
ATOM 544 C C . GLY A 1 69 ? 3.120 -16.102 0.468 1.00 92.62 69 GLY A C 1
ATOM 545 O O . GLY A 1 69 ? 2.648 -15.695 -0.594 1.00 92.62 69 GLY A O 1
ATOM 546 N N . PRO A 1 70 ? 3.170 -15.303 1.544 1.00 94.38 70 PRO A N 1
ATOM 547 C CA . PRO A 1 70 ? 2.808 -13.894 1.481 1.00 94.38 70 PRO A CA 1
ATOM 548 C C . PRO A 1 70 ? 3.739 -13.102 0.555 1.00 94.38 70 PRO A C 1
ATOM 550 O O . PRO A 1 70 ? 4.954 -13.265 0.602 1.00 94.38 70 PRO A O 1
ATOM 553 N N . LEU A 1 71 ? 3.168 -12.184 -0.217 1.00 95.75 71 LEU A N 1
ATOM 554 C CA . LEU A 1 71 ? 3.885 -11.242 -1.070 1.00 95.75 71 LEU A CA 1
ATOM 555 C C . LEU A 1 71 ? 3.605 -9.814 -0.615 1.00 95.75 71 LEU A C 1
ATOM 557 O O . LEU A 1 71 ? 2.463 -9.469 -0.291 1.00 95.75 71 LEU A O 1
ATOM 561 N N . SER A 1 72 ? 4.630 -8.972 -0.664 1.00 97.12 72 SER A N 1
ATOM 562 C CA . SER A 1 72 ? 4.507 -7.540 -0.411 1.00 97.12 72 SER A CA 1
ATOM 563 C C . SER A 1 72 ? 4.905 -6.731 -1.640 1.00 97.12 72 SER A C 1
ATOM 565 O O . SER A 1 72 ? 5.818 -7.095 -2.380 1.00 97.12 72 SER A O 1
ATOM 567 N N . PHE A 1 73 ? 4.202 -5.624 -1.851 1.00 97.00 73 PHE A N 1
ATOM 568 C CA . PHE A 1 73 ? 4.423 -4.667 -2.929 1.00 97.00 73 PHE A CA 1
ATOM 569 C C . PHE A 1 73 ? 4.429 -3.267 -2.321 1.00 97.00 73 PHE A C 1
ATOM 571 O O . PHE A 1 73 ? 3.426 -2.850 -1.739 1.00 97.00 73 PHE A O 1
ATOM 578 N N . LEU A 1 74 ? 5.548 -2.554 -2.430 1.00 97.44 74 LEU A N 1
ATOM 579 C CA . LEU A 1 74 ? 5.697 -1.185 -1.943 1.00 97.44 74 LEU A CA 1
ATOM 580 C C . LEU A 1 74 ? 6.015 -0.286 -3.134 1.00 97.44 74 LEU A C 1
ATOM 582 O O . LEU A 1 74 ? 7.104 -0.385 -3.694 1.00 97.44 74 LEU A O 1
ATOM 586 N N . LEU A 1 75 ? 5.058 0.553 -3.531 1.00 97.25 75 LEU A N 1
ATOM 587 C CA . LEU A 1 75 ? 5.186 1.500 -4.637 1.00 97.25 75 LEU A CA 1
ATOM 588 C C . LEU A 1 75 ? 5.311 2.922 -4.087 1.00 97.25 75 LEU A C 1
ATOM 590 O O . LEU A 1 75 ? 4.399 3.427 -3.428 1.00 97.25 75 LEU A O 1
ATOM 594 N N . GLY A 1 76 ? 6.423 3.589 -4.357 1.00 96.31 76 GLY A N 1
ATOM 595 C CA . GLY A 1 76 ? 6.680 4.934 -3.847 1.00 96.31 76 GLY A CA 1
ATOM 596 C C . GLY A 1 76 ? 7.742 5.680 -4.649 1.00 96.31 76 GLY A C 1
ATOM 597 O O . GLY A 1 76 ? 8.039 5.266 -5.770 1.00 96.31 76 GLY A O 1
ATOM 598 N N . PRO A 1 77 ? 8.299 6.768 -4.090 1.00 95.62 77 PRO A N 1
ATOM 599 C CA . PRO A 1 77 ? 9.453 7.472 -4.656 1.00 95.62 77 PRO A CA 1
ATOM 600 C C . PRO A 1 77 ? 10.643 6.536 -4.934 1.00 95.62 77 PRO A C 1
ATOM 602 O O . PRO A 1 77 ? 10.693 5.418 -4.416 1.00 95.62 77 PRO A O 1
ATOM 605 N N . ASP A 1 78 ? 11.616 6.983 -5.738 1.00 94.88 78 ASP A N 1
ATOM 606 C CA . ASP A 1 78 ? 12.782 6.185 -6.164 1.00 94.88 78 ASP A CA 1
ATOM 607 C C . ASP A 1 78 ? 13.843 5.956 -5.060 1.00 94.88 78 ASP A C 1
ATOM 609 O O . ASP A 1 78 ? 15.049 6.118 -5.252 1.00 94.88 78 ASP A O 1
ATOM 613 N N . GLU A 1 79 ? 13.405 5.512 -3.887 1.00 93.31 79 GLU A N 1
ATOM 614 C CA . GLU A 1 79 ? 14.210 5.362 -2.677 1.00 93.31 79 GLU A CA 1
ATOM 615 C C . GLU A 1 79 ? 14.522 3.893 -2.376 1.00 93.31 79 GLU A C 1
ATOM 617 O O . GLU A 1 79 ? 13.848 2.964 -2.837 1.00 93.31 79 GLU A O 1
ATOM 622 N N . ARG A 1 80 ? 15.619 3.639 -1.659 1.00 91.62 80 ARG A N 1
ATOM 623 C CA . ARG A 1 80 ? 15.965 2.282 -1.209 1.00 91.62 80 ARG A CA 1
ATOM 624 C C . ARG A 1 80 ? 15.206 1.970 0.077 1.00 91.62 80 ARG A C 1
ATOM 626 O O . ARG A 1 80 ? 15.050 2.844 0.920 1.00 91.62 80 ARG A O 1
ATOM 633 N N . LEU A 1 81 ? 14.774 0.722 0.229 1.00 92.00 81 LEU A N 1
ATOM 634 C CA . LEU A 1 81 ? 14.240 0.252 1.502 1.00 92.00 81 LEU A CA 1
ATOM 635 C C . LEU A 1 81 ? 15.378 -0.029 2.487 1.00 92.00 81 LEU A C 1
ATOM 637 O O . LEU A 1 81 ? 16.455 -0.472 2.084 1.00 92.00 81 LEU A O 1
ATOM 641 N N . SER A 1 82 ? 15.111 0.205 3.770 1.00 92.62 82 SER A N 1
ATOM 642 C CA . SER A 1 82 ? 16.013 -0.119 4.881 1.00 92.62 82 SER A CA 1
ATOM 643 C C . SER A 1 82 ? 16.039 -1.612 5.230 1.00 92.62 82 SER A C 1
ATOM 645 O O . SER A 1 82 ? 16.988 -2.073 5.854 1.00 92.62 82 SER A O 1
ATOM 647 N N . ASP A 1 83 ? 15.017 -2.365 4.820 1.00 94.50 83 ASP A N 1
ATOM 648 C CA . ASP A 1 83 ? 14.854 -3.800 5.064 1.00 94.50 83 ASP A CA 1
ATOM 649 C C . ASP A 1 83 ? 14.041 -4.434 3.913 1.00 94.50 83 ASP A C 1
ATOM 651 O O . ASP A 1 83 ? 13.643 -3.767 2.952 1.00 94.50 83 ASP A O 1
ATOM 655 N N . ARG A 1 84 ? 13.792 -5.742 3.985 1.00 93.81 84 ARG A N 1
ATOM 656 C CA . ARG A 1 84 ? 13.029 -6.498 2.995 1.00 93.81 84 ARG A CA 1
ATOM 657 C C . ARG A 1 84 ? 11.586 -5.984 2.879 1.00 93.81 84 ARG A C 1
ATOM 659 O O . ARG A 1 84 ? 10.963 -5.677 3.903 1.00 93.81 84 ARG A O 1
ATOM 666 N N . PRO A 1 85 ? 11.007 -5.982 1.662 1.00 95.00 85 PRO A N 1
ATOM 667 C CA . PRO A 1 85 ? 9.621 -5.575 1.419 1.00 95.00 85 PRO A CA 1
ATOM 668 C C . PRO A 1 85 ? 8.617 -6.221 2.386 1.00 95.00 85 PRO A C 1
ATOM 670 O O . PRO A 1 85 ? 7.767 -5.527 2.948 1.00 95.00 85 PRO A O 1
ATOM 673 N N . PHE A 1 86 ? 8.742 -7.527 2.650 1.00 95.25 86 PHE A N 1
ATOM 674 C CA . PHE A 1 86 ? 7.877 -8.233 3.596 1.00 95.25 86 PHE A CA 1
ATOM 675 C C . PHE A 1 86 ? 7.893 -7.636 5.008 1.00 95.25 86 PHE A C 1
ATOM 677 O O . PHE A 1 86 ? 6.826 -7.426 5.591 1.00 95.25 86 PHE A O 1
ATOM 684 N N . ALA A 1 87 ? 9.083 -7.365 5.551 1.00 96.44 87 ALA A N 1
ATOM 685 C CA . ALA A 1 87 ? 9.258 -6.889 6.920 1.00 96.44 87 ALA A CA 1
ATOM 686 C C . ALA A 1 87 ? 8.642 -5.498 7.103 1.00 96.44 87 ALA A C 1
ATOM 688 O O . ALA A 1 87 ? 7.816 -5.302 7.994 1.00 96.44 87 ALA A O 1
ATOM 689 N N . ILE A 1 88 ? 8.950 -4.572 6.190 1.00 96.75 88 ILE A N 1
ATOM 690 C CA . ILE A 1 88 ? 8.424 -3.201 6.226 1.00 96.75 88 ILE A CA 1
ATOM 691 C C . ILE A 1 88 ? 6.904 -3.195 6.061 1.00 96.75 88 ILE A C 1
ATOM 693 O O . ILE A 1 88 ? 6.194 -2.571 6.848 1.00 96.75 88 ILE A O 1
ATOM 697 N N . ALA A 1 89 ? 6.376 -3.924 5.072 1.00 96.69 89 ALA A N 1
ATOM 698 C CA . ALA A 1 89 ? 4.936 -3.963 4.840 1.00 96.69 89 ALA A CA 1
ATOM 699 C C . ALA A 1 89 ? 4.176 -4.551 6.037 1.00 96.69 89 ALA A C 1
ATOM 701 O O . ALA A 1 89 ? 3.080 -4.092 6.368 1.00 96.69 89 ALA A O 1
ATOM 702 N N . ARG A 1 90 ? 4.748 -5.570 6.689 1.00 96.12 90 ARG A N 1
ATOM 703 C CA . ARG A 1 90 ? 4.193 -6.149 7.911 1.00 96.12 90 ARG A CA 1
ATOM 704 C C . ARG A 1 90 ? 4.195 -5.135 9.054 1.00 96.12 90 ARG A C 1
ATOM 706 O O . ARG A 1 90 ? 3.129 -4.933 9.625 1.00 96.12 90 ARG A O 1
ATOM 713 N N . ALA A 1 91 ? 5.328 -4.489 9.327 1.00 97.12 91 ALA A N 1
ATOM 714 C CA . ALA A 1 91 ? 5.446 -3.486 10.385 1.00 97.12 91 ALA A CA 1
ATOM 715 C C . ALA A 1 91 ? 4.426 -2.352 10.198 1.00 97.12 91 ALA A C 1
ATOM 717 O O . ALA A 1 91 ? 3.629 -2.088 11.089 1.00 97.12 91 ALA A O 1
ATOM 718 N N . PHE A 1 92 ? 4.337 -1.781 8.993 1.00 96.56 92 PHE A N 1
ATOM 719 C CA . PHE A 1 92 ? 3.382 -0.706 8.693 1.00 96.56 92 PHE A CA 1
ATOM 720 C C . PHE A 1 92 ? 1.928 -1.127 8.912 1.00 96.56 92 PHE A C 1
ATOM 722 O O . PHE A 1 92 ? 1.128 -0.367 9.455 1.00 96.56 92 PHE A O 1
ATOM 729 N N . SER A 1 93 ? 1.578 -2.348 8.501 1.00 95.69 93 SER A N 1
ATOM 730 C CA . SER A 1 93 ? 0.245 -2.911 8.715 1.00 95.69 93 SER A CA 1
ATOM 731 C C . SER A 1 93 ? -0.062 -3.098 10.202 1.00 95.69 93 SER A C 1
ATOM 733 O O . SER A 1 93 ? -1.156 -2.749 10.638 1.00 95.69 93 SER A O 1
ATOM 735 N N . GLU A 1 94 ? 0.878 -3.655 10.967 1.00 97.12 94 GLU A N 1
ATOM 736 C CA . GLU A 1 94 ? 0.713 -3.914 12.401 1.00 97.12 94 GLU A CA 1
ATOM 737 C C . GLU A 1 94 ? 0.646 -2.610 13.201 1.00 97.12 94 GLU A C 1
ATOM 739 O O . GLU A 1 94 ? -0.194 -2.480 14.088 1.00 97.12 94 GLU A O 1
ATOM 744 N N . ASP A 1 95 ? 1.464 -1.616 12.859 1.00 97.81 95 ASP A N 1
ATOM 745 C CA . ASP A 1 95 ? 1.470 -0.316 13.528 1.00 97.81 95 ASP A CA 1
ATOM 746 C C . ASP A 1 95 ? 0.214 0.494 13.222 1.00 97.81 95 ASP A C 1
ATOM 748 O O . ASP A 1 95 ? -0.370 1.079 14.135 1.00 97.81 95 ASP A O 1
ATOM 752 N N . THR A 1 96 ? -0.271 0.450 11.977 1.00 95.81 96 THR A N 1
ATOM 753 C CA . THR A 1 96 ? -1.559 1.054 11.606 1.00 95.81 96 THR A CA 1
ATOM 754 C C . THR A 1 96 ? -2.696 0.421 12.409 1.00 95.81 96 THR A C 1
ATOM 756 O O . THR A 1 96 ? -3.507 1.128 13.008 1.00 95.81 96 THR A O 1
ATOM 759 N N . GLU A 1 97 ? -2.750 -0.912 12.482 1.00 96.81 97 GLU A N 1
ATOM 760 C CA . GLU A 1 97 ? -3.766 -1.619 13.265 1.00 96.81 97 GLU A CA 1
ATOM 761 C C . GLU A 1 97 ? -3.676 -1.271 14.759 1.00 96.81 97 GLU A C 1
ATOM 763 O O . GLU A 1 97 ? -4.690 -0.980 15.399 1.00 96.81 97 GLU A O 1
ATOM 768 N N . ARG A 1 98 ? -2.462 -1.263 15.316 1.00 98.00 98 ARG A N 1
ATOM 769 C CA . ARG A 1 98 ? -2.199 -0.936 16.720 1.00 98.00 98 ARG A CA 1
ATOM 770 C C . ARG A 1 98 ? -2.647 0.483 17.054 1.00 98.00 98 ARG A C 1
ATOM 772 O O . ARG A 1 98 ? -3.321 0.667 18.068 1.00 98.00 98 ARG A O 1
ATOM 779 N N . TYR A 1 99 ? -2.312 1.455 16.204 1.00 96.38 99 TYR A N 1
ATOM 780 C CA . TYR A 1 99 ? -2.720 2.850 16.355 1.00 96.38 99 TYR A CA 1
ATOM 781 C C . TYR A 1 99 ? -4.242 2.964 16.429 1.00 96.38 99 TYR A C 1
ATOM 783 O O . TYR A 1 99 ? -4.770 3.480 17.416 1.00 96.38 99 TYR A O 1
ATOM 791 N N . TRP A 1 100 ? -4.958 2.411 15.443 1.00 96.25 100 TRP A N 1
ATOM 792 C CA . TRP A 1 100 ? -6.416 2.515 15.391 1.00 96.25 100 TRP A CA 1
ATOM 793 C C . TRP A 1 100 ? -7.084 1.800 16.560 1.00 96.25 100 TRP A C 1
ATOM 795 O O . TRP A 1 100 ? -7.954 2.383 17.199 1.00 96.25 100 TRP A O 1
ATOM 805 N N . ARG A 1 101 ? -6.632 0.593 16.922 1.00 95.06 101 ARG A N 1
ATOM 806 C CA . ARG A 1 101 ? -7.157 -0.122 18.097 1.00 95.06 101 ARG A CA 1
ATOM 807 C C . ARG A 1 101 ? -6.916 0.641 19.396 1.00 95.06 101 ARG A C 1
ATOM 809 O O . ARG A 1 101 ? -7.788 0.656 20.263 1.00 95.06 101 ARG A O 1
ATOM 816 N N . HIS A 1 102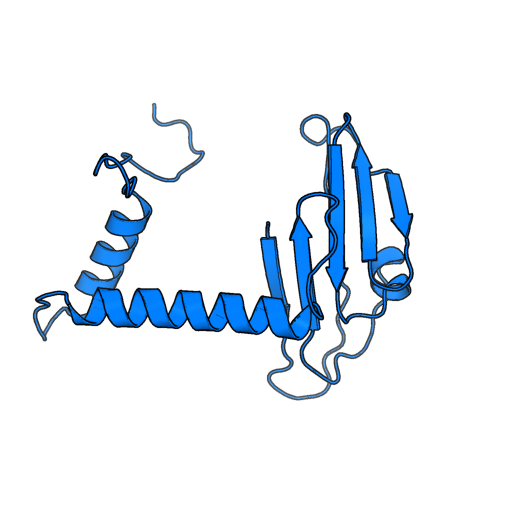 ? -5.742 1.248 19.565 1.00 95.88 102 HIS A N 1
ATOM 817 C CA . HIS A 1 102 ? -5.439 2.047 20.751 1.00 95.88 102 HIS A CA 1
ATOM 818 C C . HIS A 1 102 ? -6.288 3.322 20.796 1.00 95.88 102 HIS A C 1
ATOM 820 O O . HIS A 1 102 ? -6.829 3.668 21.845 1.00 95.88 102 HIS A O 1
ATOM 826 N N . TRP A 1 103 ? -6.456 3.994 19.658 1.00 94.94 103 TRP A N 1
ATOM 827 C CA . TRP A 1 103 ? -7.283 5.188 19.551 1.00 94.94 103 TRP A CA 1
ATOM 828 C C . TRP A 1 103 ? -8.758 4.891 19.856 1.00 94.94 103 TRP A C 1
ATOM 830 O O . TRP A 1 103 ? -9.329 5.544 20.728 1.00 94.94 103 TRP A O 1
ATOM 840 N N . THR A 1 104 ? -9.350 3.852 19.253 1.00 94.50 104 THR A N 1
ATOM 841 C CA . THR A 1 104 ? -10.763 3.498 19.481 1.00 94.50 104 THR A CA 1
ATOM 842 C C . THR A 1 104 ? -11.048 3.063 20.917 1.00 94.50 104 THR A C 1
ATOM 844 O O . THR A 1 104 ? -12.140 3.306 21.416 1.00 94.50 104 THR A O 1
ATOM 847 N N . ARG A 1 105 ? -10.077 2.452 21.617 1.00 92.75 105 ARG A N 1
ATOM 848 C CA . ARG A 1 105 ? -10.213 2.064 23.038 1.00 92.75 105 ARG A CA 1
ATOM 849 C C . ARG A 1 105 ? -10.401 3.251 23.984 1.00 92.75 105 ARG A C 1
ATOM 851 O O . ARG A 1 105 ? -10.868 3.049 25.098 1.00 92.75 105 ARG A O 1
ATOM 858 N N . ARG A 1 106 ? -10.016 4.461 23.568 1.00 91.81 106 ARG A N 1
ATOM 859 C CA . ARG A 1 106 ? -10.170 5.690 24.363 1.00 91.81 106 ARG A CA 1
ATOM 860 C C . ARG A 1 106 ? -11.512 6.391 24.130 1.00 91.81 106 ARG A C 1
ATOM 862 O O . ARG A 1 106 ? -11.770 7.406 24.767 1.00 91.81 106 ARG A O 1
ATOM 869 N N . LEU A 1 107 ? -12.349 5.885 23.222 1.00 91.00 107 LEU A N 1
ATOM 870 C CA . LEU A 1 107 ? -13.661 6.460 22.937 1.00 91.00 107 LEU A CA 1
ATOM 871 C C . LEU A 1 107 ? -14.689 5.999 23.979 1.00 91.00 107 LEU A C 1
ATOM 873 O O . LEU A 1 107 ? -14.827 4.804 24.238 1.00 91.00 107 LEU A O 1
ATOM 877 N N . GLY A 1 108 ? -15.457 6.941 24.528 1.00 90.31 108 GLY A N 1
ATOM 878 C CA . GLY A 1 108 ? -16.669 6.632 25.287 1.00 90.31 108 GLY A CA 1
ATOM 879 C C . GLY A 1 108 ? -17.789 6.255 24.323 1.00 90.31 108 GLY A C 1
ATOM 880 O O . GLY A 1 108 ? -18.398 7.135 23.720 1.00 90.31 108 GLY A O 1
ATOM 881 N N . VAL A 1 109 ? -18.027 4.957 24.135 1.00 89.69 109 VAL A N 1
ATOM 882 C CA . VAL A 1 109 ? -18.998 4.438 23.159 1.00 89.69 109 VAL A CA 1
ATOM 883 C C . VAL A 1 109 ? -20.146 3.702 23.859 1.00 89.69 109 VAL A C 1
ATOM 885 O O . VAL A 1 109 ? -19.881 2.883 24.741 1.00 89.69 109 VAL A O 1
ATOM 888 N N . PRO A 1 110 ? -21.416 3.961 23.489 1.00 87.88 110 PRO A N 1
ATOM 889 C CA . PRO A 1 110 ? -22.552 3.219 24.027 1.00 87.88 110 PRO A CA 1
ATOM 890 C C . PRO A 1 110 ? -22.502 1.759 23.564 1.00 87.88 110 PRO A C 1
ATOM 892 O O . PRO A 1 110 ? -22.105 1.475 22.434 1.00 87.88 110 PRO A O 1
ATOM 895 N N . PHE A 1 111 ? -22.935 0.836 24.424 1.00 89.62 111 PHE A N 1
ATOM 896 C CA . PHE A 1 111 ? -22.890 -0.601 24.137 1.00 89.62 111 PHE A CA 1
ATOM 897 C C . PHE A 1 111 ? -23.786 -0.993 22.951 1.00 89.62 111 PHE A C 1
ATOM 899 O O . PHE A 1 111 ? -23.356 -1.728 22.068 1.00 89.62 111 PHE A O 1
ATOM 906 N N . GLU A 1 112 ? -24.999 -0.441 22.890 1.00 93.19 112 GLU A N 1
ATOM 907 C CA . GLU A 1 112 ? -26.029 -0.798 21.901 1.00 93.19 112 GLU A CA 1
ATOM 908 C C . GLU A 1 112 ? -25.632 -0.482 20.448 1.00 93.19 112 GLU A C 1
ATOM 910 O O . GLU A 1 112 ? -26.027 -1.196 19.530 1.00 93.19 112 GLU A O 1
ATOM 915 N N . TRP A 1 113 ? -24.817 0.558 20.232 1.00 92.69 113 TRP A N 1
ATOM 916 C CA . TRP A 1 113 ? -24.463 1.071 18.898 1.00 92.69 113 TRP A CA 1
ATOM 917 C C . TRP A 1 113 ? -22.953 1.136 18.664 1.00 92.69 113 TRP A C 1
ATOM 919 O O . TRP A 1 113 ? -22.480 1.884 17.805 1.00 92.69 113 TRP A O 1
ATOM 929 N N . GLN A 1 114 ? -22.185 0.363 19.434 1.00 93.50 114 GLN A N 1
ATOM 930 C CA . GLN A 1 114 ? -20.731 0.482 19.512 1.00 93.50 114 GLN A CA 1
ATOM 931 C C . GLN A 1 114 ? -20.049 0.440 18.135 1.00 93.50 114 GLN A C 1
ATOM 933 O O . GLN A 1 114 ? -19.232 1.306 17.828 1.00 93.50 114 GLN A O 1
ATOM 938 N N . GLU A 1 115 ? -20.402 -0.524 17.281 1.00 93.88 115 GLU A N 1
ATOM 939 C CA . GLU A 1 115 ? -19.798 -0.665 15.950 1.00 93.88 115 GLU A CA 1
ATOM 940 C C . GLU A 1 115 ? -20.073 0.557 15.058 1.00 93.88 115 GLU A C 1
ATOM 942 O O . GLU A 1 115 ? -19.161 1.092 14.422 1.00 93.88 115 GLU A O 1
ATOM 947 N N . ALA A 1 116 ? -21.323 1.029 15.040 1.00 94.44 116 ALA A N 1
ATOM 948 C CA . ALA A 1 116 ? -21.727 2.173 14.233 1.00 94.44 116 ALA A CA 1
ATOM 949 C C . ALA A 1 116 ? -21.024 3.460 14.690 1.00 94.44 116 ALA A C 1
ATOM 951 O O . ALA A 1 116 ? -20.509 4.205 13.853 1.00 94.44 116 ALA A O 1
ATOM 952 N N . VAL A 1 117 ? -20.936 3.680 16.007 1.00 94.50 117 VAL A N 1
ATOM 953 C CA . VAL A 1 117 ? -20.259 4.844 16.593 1.00 94.50 117 VAL A CA 1
ATOM 954 C C . VAL A 1 117 ? -18.755 4.803 16.318 1.00 94.50 117 VAL A C 1
ATOM 956 O O . VAL A 1 117 ? -18.191 5.810 15.894 1.00 94.50 117 VAL A O 1
ATOM 959 N N . ILE A 1 118 ? -18.100 3.646 16.479 1.00 95.12 118 ILE A N 1
ATOM 960 C CA . ILE A 1 118 ? -16.669 3.493 16.171 1.00 95.12 118 ILE A CA 1
ATOM 961 C C . ILE A 1 118 ? -16.400 3.787 14.692 1.00 95.12 118 ILE A C 1
ATOM 963 O O . ILE A 1 118 ? -15.477 4.537 14.377 1.00 95.12 118 ILE A O 1
ATOM 967 N N . ARG A 1 119 ? -17.208 3.241 13.777 1.00 94.69 119 ARG A N 1
ATOM 968 C CA . ARG A 1 119 ? -17.057 3.478 12.333 1.00 94.69 119 ARG A CA 1
ATOM 969 C C . ARG A 1 119 ? -17.203 4.961 11.978 1.00 94.69 119 ARG A C 1
ATOM 971 O O . ARG A 1 119 ? -16.387 5.485 11.216 1.00 94.69 119 ARG A O 1
ATOM 978 N N . ALA A 1 120 ? -18.202 5.642 12.541 1.00 93.94 120 ALA A N 1
ATOM 979 C CA . ALA A 1 120 ? -18.395 7.078 12.342 1.00 93.94 120 ALA A CA 1
ATOM 980 C C . ALA A 1 120 ? -17.212 7.891 12.895 1.00 93.94 120 ALA A C 1
ATOM 982 O O . ALA A 1 120 ? -16.681 8.757 12.202 1.00 93.94 120 ALA A O 1
ATOM 983 N N . ALA A 1 121 ? -16.736 7.559 14.097 1.00 93.94 121 ALA A N 1
ATOM 984 C CA . ALA A 1 121 ? -15.601 8.229 14.723 1.00 93.94 121 ALA A CA 1
ATOM 985 C C . ALA A 1 121 ? -14.306 8.063 13.908 1.00 93.94 121 ALA A C 1
ATOM 987 O O . ALA A 1 121 ? -13.600 9.044 13.679 1.00 93.94 121 ALA A O 1
ATOM 988 N N . VAL A 1 122 ? -14.008 6.849 13.425 1.00 94.06 122 VAL A N 1
ATOM 989 C CA . VAL A 1 122 ? -12.860 6.595 12.533 1.00 94.06 122 VAL A CA 1
ATOM 990 C C . VAL A 1 122 ? -12.971 7.435 11.260 1.00 94.06 122 VAL A C 1
ATOM 992 O O . VAL A 1 122 ? -11.993 8.058 10.858 1.00 94.06 122 VAL A O 1
ATOM 995 N N . THR A 1 123 ? -14.162 7.501 10.660 1.00 92.81 123 THR A N 1
ATOM 996 C CA . THR A 1 123 ? -14.407 8.302 9.449 1.00 92.81 123 THR A CA 1
ATOM 997 C C . THR A 1 123 ? -14.124 9.786 9.698 1.00 92.81 123 THR A C 1
ATOM 999 O O . THR A 1 123 ? -13.382 10.402 8.941 1.00 92.81 123 THR A O 1
ATOM 1002 N N . LEU A 1 124 ? -14.630 10.349 10.798 1.00 91.88 124 LEU A N 1
ATOM 1003 C CA . LEU A 1 124 ? -14.376 11.746 11.166 1.00 91.88 124 LEU A CA 1
ATOM 1004 C C . LEU A 1 124 ? -12.893 12.016 11.448 1.00 91.88 124 LEU A C 1
ATOM 1006 O O . LEU A 1 124 ? -12.352 13.026 10.998 1.00 91.88 124 LEU A O 1
ATOM 1010 N N . LYS A 1 125 ? -12.210 11.099 12.143 1.00 92.25 125 LYS A N 1
ATOM 1011 C CA . LYS A 1 125 ? -10.771 11.214 12.416 1.00 92.25 125 LYS A CA 1
ATOM 1012 C C . LYS A 1 125 ? -9.948 11.198 11.126 1.00 92.25 125 LYS A C 1
ATOM 1014 O O . LYS A 1 125 ? -8.991 11.957 11.035 1.00 92.25 125 LYS A O 1
ATOM 1019 N N . LEU A 1 126 ? -10.336 10.400 10.128 1.00 92.12 126 LEU A N 1
ATOM 1020 C CA . LEU A 1 126 ? -9.713 10.404 8.797 1.00 92.12 126 LEU A CA 1
ATOM 1021 C C . LEU A 1 126 ? -9.947 11.715 8.027 1.00 92.12 126 LEU A C 1
ATOM 1023 O O . LEU A 1 126 ? -9.123 12.077 7.194 1.00 92.12 126 LEU A O 1
ATOM 1027 N N . CYS A 1 127 ? -11.029 12.439 8.324 1.00 92.50 127 CYS A N 1
ATOM 1028 C CA . CYS A 1 127 ? -11.298 13.776 7.789 1.00 92.50 127 CYS A CA 1
ATOM 1029 C C . CYS A 1 127 ? -10.647 14.907 8.605 1.00 92.50 127 CYS A C 1
ATOM 1031 O O . CYS A 1 127 ? -10.866 16.074 8.293 1.00 92.50 127 CYS A O 1
ATOM 1033 N N . THR A 1 128 ? -9.886 14.605 9.659 1.00 91.56 128 THR A N 1
ATOM 1034 C CA . THR A 1 128 ? -9.277 15.625 10.523 1.00 91.56 128 THR A CA 1
ATOM 1035 C C . THR A 1 128 ? -7.788 15.777 10.227 1.00 91.56 128 THR A C 1
ATOM 1037 O O . THR A 1 128 ? -7.035 14.806 10.282 1.00 91.56 128 THR A O 1
ATOM 1040 N N . VAL A 1 129 ? -7.341 17.010 9.991 1.00 89.88 129 VAL A N 1
ATOM 1041 C CA . VAL A 1 129 ? -5.920 17.370 9.953 1.00 89.88 129 VAL A CA 1
ATOM 1042 C C . VAL A 1 129 ? -5.395 17.382 11.384 1.00 89.88 129 VAL A C 1
ATOM 1044 O O . VAL A 1 129 ? -5.817 18.195 12.202 1.00 89.88 129 VAL A O 1
ATOM 1047 N N . GLU A 1 130 ? -4.486 16.463 11.706 1.00 85.69 130 GLU A N 1
ATOM 1048 C CA . GLU A 1 130 ? -4.067 16.224 13.093 1.00 85.69 130 GLU A CA 1
ATOM 1049 C C . GLU A 1 130 ? -3.329 17.414 13.724 1.00 85.69 130 GLU A C 1
ATOM 1051 O O . GLU A 1 130 ? -3.499 17.661 14.914 1.00 85.69 130 GLU A O 1
ATOM 1056 N N . GLU A 1 131 ? -2.577 18.181 12.931 1.00 87.25 131 GLU A N 1
ATOM 1057 C CA . GLU A 1 131 ? -1.812 19.339 13.416 1.00 87.25 131 GLU A CA 1
ATOM 1058 C C . GLU A 1 131 ? -2.698 20.521 13.828 1.00 87.25 131 GLU A C 1
ATOM 1060 O O . GLU A 1 131 ? -2.402 21.208 14.803 1.00 87.25 131 GLU A O 1
ATOM 1065 N N . THR A 1 132 ? -3.780 20.773 13.088 1.00 91.12 132 THR A N 1
ATOM 1066 C CA . THR A 1 132 ? -4.611 21.980 13.249 1.00 91.12 132 THR A CA 1
ATOM 1067 C C . THR A 1 132 ? -5.981 21.694 13.852 1.00 91.12 132 THR A C 1
ATOM 1069 O O . THR A 1 132 ? -6.665 22.617 14.288 1.00 91.12 132 THR A O 1
ATOM 1072 N N . GLY A 1 133 ? -6.416 20.432 13.852 1.00 87.44 133 GLY A N 1
ATOM 1073 C CA . GLY A 1 133 ? -7.783 20.042 14.193 1.00 87.44 133 GLY A CA 1
ATOM 1074 C C . GLY A 1 133 ? -8.817 20.409 13.125 1.00 87.44 133 GLY A C 1
ATOM 1075 O O . GLY A 1 133 ? -10.007 20.192 13.346 1.00 87.44 133 GLY A O 1
ATOM 1076 N N . ALA A 1 134 ? -8.397 20.951 11.975 1.00 88.56 134 ALA A N 1
ATOM 1077 C CA . ALA A 1 134 ? -9.304 21.282 10.884 1.00 88.56 134 ALA A CA 1
ATOM 1078 C C . ALA A 1 134 ? -9.975 20.015 10.338 1.00 88.56 134 ALA A C 1
ATOM 1080 O O . ALA A 1 134 ? -9.318 18.991 10.151 1.00 88.56 134 ALA A O 1
ATOM 1081 N N . ILE A 1 135 ? -11.275 20.093 10.056 1.00 87.44 135 ILE A N 1
ATOM 1082 C CA . ILE A 1 135 ? -12.055 18.979 9.514 1.00 87.44 135 ILE A CA 1
ATOM 1083 C C . ILE A 1 135 ? -12.422 19.305 8.069 1.00 87.44 135 ILE A C 1
ATOM 1085 O O . ILE A 1 135 ? -13.036 20.338 7.802 1.00 87.44 135 ILE A O 1
ATOM 1089 N N . VAL A 1 136 ? -12.057 18.427 7.135 1.00 86.81 136 VAL A N 1
ATOM 1090 C CA . VAL A 1 136 ? -12.512 18.533 5.745 1.00 86.81 136 VAL A CA 1
ATOM 1091 C C . VAL A 1 136 ? -13.948 18.032 5.623 1.00 86.81 136 VAL A C 1
ATOM 1093 O O . VAL A 1 136 ? -14.337 17.067 6.281 1.00 86.81 136 VAL A O 1
ATOM 1096 N N . ALA A 1 137 ? -14.734 18.662 4.749 1.00 83.88 137 ALA A N 1
ATOM 1097 C CA . ALA A 1 137 ? -16.132 18.286 4.541 1.00 83.88 137 ALA A CA 1
ATOM 1098 C C . ALA A 1 137 ? -16.275 16.835 4.047 1.00 83.88 137 ALA A C 1
ATOM 1100 O O . ALA A 1 137 ? -17.153 16.104 4.502 1.00 83.88 137 ALA A O 1
ATOM 1101 N N . SE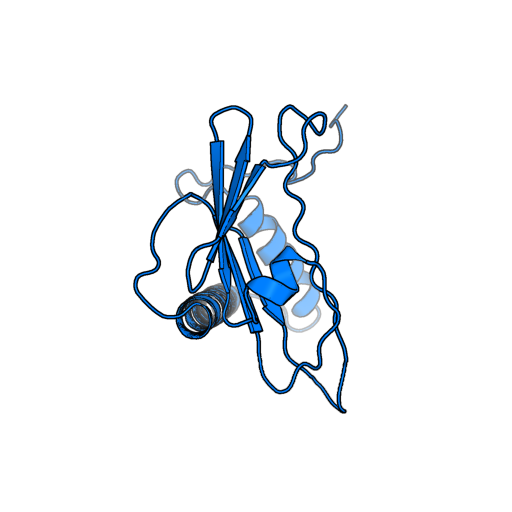R A 1 138 ? -15.399 16.401 3.133 1.00 81.5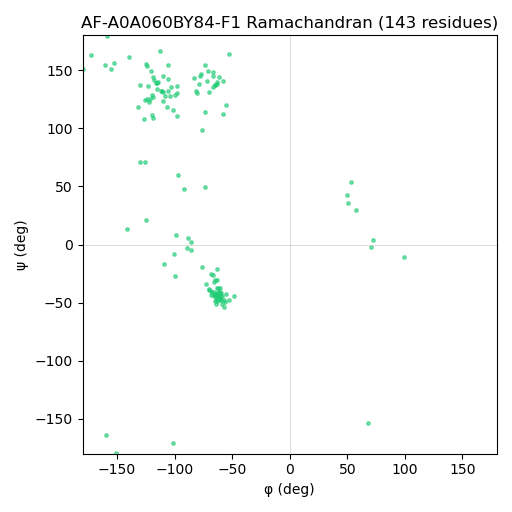6 138 SER A N 1
ATOM 1102 C CA . SER A 1 138 ? -15.316 15.007 2.695 1.00 81.56 138 SER A CA 1
ATOM 1103 C C . SER A 1 138 ? -13.969 14.698 2.033 1.00 81.56 138 SER A C 1
ATOM 1105 O O . SER A 1 138 ? -13.335 15.582 1.461 1.00 81.56 138 SER A O 1
ATOM 1107 N N . VAL A 1 139 ? -13.548 13.428 2.073 1.00 81.75 139 VAL A N 1
ATOM 1108 C CA . VAL A 1 139 ? -12.394 12.914 1.307 1.00 81.75 139 VAL A CA 1
ATOM 1109 C C . VAL A 1 139 ? -12.907 12.260 0.022 1.00 81.75 139 VAL A C 1
ATOM 1111 O O . VAL A 1 139 ? -12.765 11.058 -0.197 1.00 81.75 139 VAL A O 1
ATOM 1114 N N . THR A 1 140 ? -13.590 13.048 -0.804 1.00 80.00 140 THR A N 1
ATOM 1115 C CA . THR A 1 140 ? -14.125 12.605 -2.095 1.00 80.00 140 THR A CA 1
ATOM 1116 C C . THR A 1 140 ? -13.534 13.447 -3.220 1.00 80.00 140 THR A C 1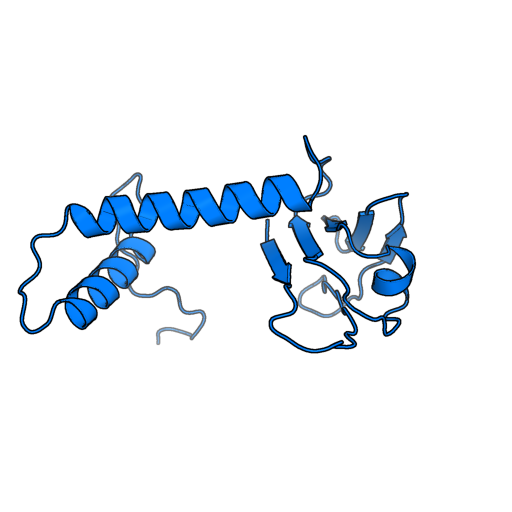
ATOM 1118 O O . THR A 1 140 ? -13.182 14.605 -3.024 1.00 80.00 140 THR A O 1
ATOM 1121 N N . THR A 1 141 ? -13.383 12.848 -4.401 1.00 67.62 141 THR A N 1
ATOM 1122 C CA . THR A 1 141 ? -12.977 13.556 -5.629 1.00 67.62 141 THR A CA 1
ATOM 1123 C C . THR A 1 141 ? -14.176 13.891 -6.517 1.00 67.62 141 THR A C 1
ATOM 1125 O O . THR A 1 141 ? -13.997 14.285 -7.667 1.00 67.62 141 THR A O 1
ATOM 1128 N N . SER A 1 142 ? -15.400 13.671 -6.031 1.00 60.38 142 SER A N 1
ATOM 1129 C CA . SER A 1 142 ? -16.609 14.185 -6.672 1.00 60.38 142 SER A CA 1
ATOM 1130 C C . SER A 1 142 ? -16.610 15.707 -6.572 1.00 60.38 142 SER A C 1
ATOM 1132 O O . SER A 1 142 ? -16.302 16.241 -5.509 1.00 60.38 142 SER A O 1
ATOM 1134 N N . LEU A 1 143 ? -16.944 16.385 -7.674 1.00 50.62 143 LEU A N 1
ATOM 1135 C CA . LEU A 1 143 ? -17.161 17.832 -7.687 1.00 50.62 143 LEU A CA 1
ATOM 1136 C C . LEU A 1 143 ? -18.232 18.173 -6.640 1.00 50.62 143 LEU A C 1
ATOM 1138 O O . LEU A 1 143 ? -19.335 17.628 -6.733 1.00 50.62 143 LEU A O 1
ATOM 1142 N N . PRO A 1 144 ? -17.917 18.996 -5.630 1.00 48.34 144 PRO A N 1
ATOM 1143 C CA . PRO A 1 144 ? -18.849 19.283 -4.558 1.00 48.34 144 PRO A CA 1
ATOM 1144 C C . PRO A 1 144 ? -19.689 20.530 -4.868 1.00 48.34 144 PRO A C 1
ATOM 1146 O O . PRO A 1 144 ? -19.776 21.385 -4.007 1.00 48.34 144 PRO A O 1
ATOM 1149 N N . GLU A 1 145 ? -20.269 20.659 -6.069 1.00 41.03 145 GLU A N 1
ATOM 1150 C CA . GLU A 1 145 ? -21.319 21.642 -6.436 1.00 41.03 145 GLU A CA 1
ATOM 1151 C C . GLU A 1 145 ? -21.729 21.544 -7.912 1.00 41.03 145 GLU A C 1
ATOM 1153 O O . GLU A 1 145 ? -20.833 21.533 -8.788 1.00 41.03 145 GLU A O 1
#

Mean predicted aligned error: 5.61 Å

Foldseek 3Di:
DDKDKDFDPDDWDKDFAEDWDAPPVNPDTFDWDDDPFWIWTDDPNFIKIKGKPPDRVRHVVRNIDIDPGMMMIDIGGPDDDPDHRVVVSVVVVVVVVVVLVVVLVPDPADPVCSVVVSVVVVLQVVQADPVPRDGDPHPDPPDPD

Nearest PDB structures (foldseek):
  3zuo-assembly1_A  TM=3.722E-01  e=3.923E+00  Ornithodoros moubata
  6sh3-assembly1_A  TM=2.270E-01  e=3.483E+00  Saccharomyces cerevisiae
  8t7u-assembly1_A  TM=1.781E-01  e=1.809E+00  Mus musculus
  6uko-assembly1_G  TM=1.593E-01  e=5.953E+00  Mus musculus